Protein AF-A0A5M9HH98-F1 (afdb_monomer)

Structure (mmCIF, N/CA/C/O backbone):
data_AF-A0A5M9HH98-F1
#
_entry.id   AF-A0A5M9HH98-F1
#
loop_
_atom_site.group_PDB
_atom_site.id
_atom_site.type_symbol
_atom_site.label_atom_id
_atom_site.label_alt_id
_atom_site.label_comp_id
_atom_site.label_asym_id
_atom_site.label_entity_id
_atom_site.label_seq_id
_atom_site.pdbx_PDB_ins_code
_atom_site.Cartn_x
_atom_site.Cartn_y
_atom_site.Cartn_z
_atom_site.occupancy
_atom_site.B_iso_or_equiv
_atom_site.auth_seq_id
_atom_site.auth_comp_id
_atom_site.auth_asym_id
_atom_site.auth_atom_id
_atom_site.pdbx_PDB_model_num
ATOM 1 N N . MET A 1 1 ? -13.229 -10.311 5.934 1.00 85.94 1 MET A N 1
ATOM 2 C CA . MET A 1 1 ? -13.619 -9.905 7.303 1.00 85.94 1 MET A CA 1
ATOM 3 C C . MET A 1 1 ? -14.946 -9.141 7.264 1.00 85.94 1 MET A C 1
ATOM 5 O O . MET A 1 1 ? -15.162 -8.392 6.306 1.00 85.94 1 MET A O 1
ATOM 9 N N . PRO A 1 2 ? -15.867 -9.369 8.215 1.00 94.44 2 PRO A N 1
ATOM 10 C CA . PRO A 1 2 ? -17.018 -8.491 8.448 1.00 94.44 2 PRO A CA 1
ATOM 11 C C . PRO A 1 2 ? -16.568 -7.065 8.802 1.00 94.44 2 PRO A C 1
ATOM 13 O O . PRO A 1 2 ? -15.508 -6.898 9.403 1.00 94.44 2 PRO A O 1
ATOM 16 N N . GLU A 1 3 ? -17.322 -6.042 8.394 1.00 92.62 3 GLU A N 1
ATOM 17 C CA . GLU A 1 3 ? -16.909 -4.636 8.558 1.00 92.62 3 GLU A CA 1
ATOM 18 C C . GLU A 1 3 ? -16.874 -4.186 10.025 1.00 92.62 3 GLU A C 1
ATOM 20 O O . GLU A 1 3 ? -15.978 -3.446 10.422 1.00 92.62 3 GLU A O 1
ATOM 25 N N . ASP A 1 4 ? -17.768 -4.715 10.857 1.00 94.50 4 ASP A N 1
ATOM 26 C CA . ASP A 1 4 ? -17.795 -4.505 12.310 1.00 94.50 4 ASP A CA 1
ATOM 27 C C . ASP A 1 4 ? -16.536 -5.035 13.021 1.00 94.50 4 ASP A C 1
ATOM 29 O O . ASP A 1 4 ? -16.277 -4.695 14.173 1.00 94.50 4 ASP A O 1
ATOM 33 N N . LYS A 1 5 ? -15.727 -5.853 12.338 1.00 95.50 5 LYS A N 1
ATOM 34 C CA . LYS A 1 5 ? -14.459 -6.379 12.855 1.00 95.50 5 LYS A CA 1
ATOM 35 C C . LYS A 1 5 ? -13.231 -5.632 12.345 1.00 95.50 5 LYS A C 1
ATOM 37 O O . LYS A 1 5 ? -12.130 -5.962 12.758 1.00 95.50 5 LYS A O 1
ATOM 42 N N . TYR A 1 6 ? -13.368 -4.623 11.489 1.00 93.94 6 TYR A N 1
ATOM 43 C CA . TYR A 1 6 ? -12.206 -3.936 10.906 1.00 93.94 6 TYR A CA 1
ATOM 44 C C . TYR A 1 6 ? -11.324 -3.217 11.939 1.00 93.94 6 TYR A C 1
ATOM 46 O O . TYR A 1 6 ? -10.134 -3.037 11.701 1.00 93.94 6 TYR A O 1
ATOM 54 N N . ASP A 1 7 ? -11.874 -2.866 13.100 1.00 93.44 7 ASP A N 1
ATOM 55 C CA . ASP A 1 7 ? -11.124 -2.225 14.184 1.00 93.44 7 ASP A CA 1
ATOM 56 C C . ASP A 1 7 ? -10.496 -3.265 15.153 1.00 93.44 7 ASP A C 1
ATOM 58 O O . ASP A 1 7 ? -9.925 -2.900 16.179 1.00 93.44 7 ASP A O 1
ATOM 62 N N . PHE A 1 8 ? -10.561 -4.567 14.830 1.00 95.69 8 PHE A N 1
ATOM 63 C CA . PHE A 1 8 ? -9.852 -5.628 15.556 1.00 95.69 8 PHE A CA 1
ATOM 64 C C . PHE A 1 8 ? -8.337 -5.434 15.462 1.00 95.69 8 PHE A C 1
ATOM 66 O O . PHE A 1 8 ? -7.813 -5.243 14.367 1.00 95.69 8 PHE A O 1
ATOM 73 N N . ARG A 1 9 ? -7.637 -5.567 16.592 1.00 95.75 9 ARG A N 1
ATOM 74 C CA . ARG A 1 9 ? -6.176 -5.675 16.684 1.00 95.75 9 ARG A CA 1
ATOM 75 C C . ARG A 1 9 ? -5.808 -6.777 17.688 1.00 95.75 9 ARG A C 1
ATOM 77 O O . ARG A 1 9 ? -6.537 -6.937 18.669 1.00 95.75 9 ARG A O 1
ATOM 84 N N . PRO A 1 10 ? -4.728 -7.541 17.461 1.00 94.62 10 PRO A N 1
ATOM 85 C CA . PRO A 1 10 ? -4.346 -8.652 18.334 1.00 94.62 10 PRO A CA 1
ATOM 86 C C . PRO A 1 10 ? -3.755 -8.196 19.680 1.00 94.62 10 PRO A C 1
ATOM 88 O O . PRO A 1 10 ? -3.937 -8.889 20.678 1.00 94.62 10 PRO A O 1
ATOM 91 N N . SER A 1 11 ? -3.104 -7.029 19.728 1.00 96.75 11 SER A N 1
ATOM 92 C CA . SER A 1 11 ? -2.666 -6.358 20.960 1.00 96.75 11 SER A CA 1
ATOM 93 C C . SER A 1 11 ? -2.847 -4.835 20.840 1.00 96.75 11 SER A C 1
ATOM 95 O O . SER A 1 11 ? -3.066 -4.339 19.730 1.00 96.75 11 SER A O 1
ATOM 97 N N . PRO A 1 12 ? -2.799 -4.072 21.950 1.00 94.50 12 PRO A N 1
ATOM 98 C CA . PRO A 1 12 ? -2.938 -2.614 21.920 1.00 94.50 12 PRO A CA 1
ATOM 99 C C . PRO A 1 12 ? -1.911 -1.899 21.030 1.00 94.50 12 PRO A C 1
ATOM 101 O O . PRO A 1 12 ? -2.252 -0.900 20.394 1.00 94.50 12 PRO A O 1
ATOM 104 N N . GLU A 1 13 ? -0.686 -2.421 20.982 1.00 95.94 13 GLU A N 1
ATOM 105 C CA . GLU A 1 13 ? 0.461 -1.860 20.258 1.00 95.94 13 GLU A CA 1
ATOM 106 C C . GLU A 1 13 ? 0.389 -2.105 18.746 1.00 95.94 13 GLU A C 1
ATOM 108 O O . GLU A 1 13 ? 1.014 -1.384 17.971 1.00 95.94 13 GLU A O 1
ATOM 113 N N . GLU A 1 14 ? -0.384 -3.104 18.324 1.00 94.69 14 GLU A N 1
ATOM 114 C CA . GLU A 1 14 ? -0.499 -3.519 16.931 1.00 94.69 14 GLU A CA 1
ATOM 115 C C . GLU A 1 14 ? -1.550 -2.703 16.167 1.00 94.69 14 GLU A C 1
ATOM 117 O O . GLU A 1 14 ? -2.542 -2.209 16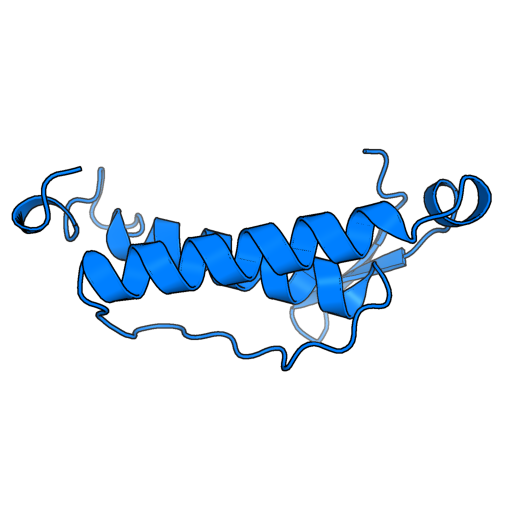.719 1.00 94.69 14 GLU A O 1
ATOM 122 N N . MET A 1 15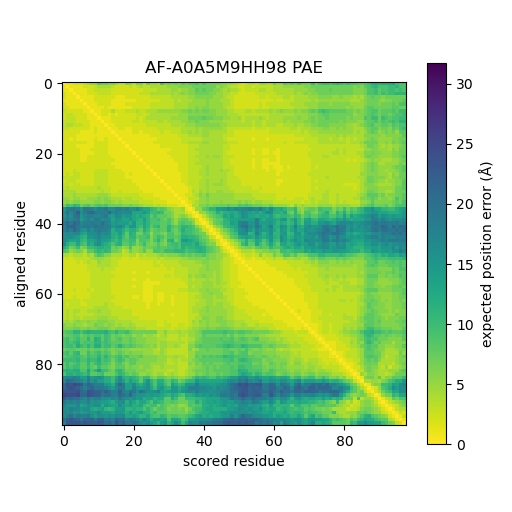 ? -1.354 -2.595 14.853 1.00 92.75 15 MET A N 1
ATOM 123 C CA . MET A 1 15 ? -2.330 -1.967 13.962 1.00 92.75 15 MET A CA 1
ATOM 124 C C . MET A 1 15 ? -3.622 -2.793 13.911 1.00 92.75 15 MET A C 1
ATOM 126 O O . MET A 1 15 ? -3.613 -4.026 13.947 1.00 92.75 15 MET A O 1
ATOM 130 N N . THR A 1 16 ? -4.754 -2.109 13.768 1.00 94.56 16 THR A N 1
ATOM 131 C CA . THR A 1 16 ? -6.031 -2.758 13.458 1.00 94.56 16 THR A CA 1
ATOM 132 C C . THR A 1 16 ? -6.003 -3.416 12.093 1.00 94.56 16 THR A C 1
ATOM 134 O O . THR A 1 16 ? -5.231 -3.037 11.215 1.00 94.56 16 THR A O 1
ATOM 137 N N . PHE A 1 17 ? -6.920 -4.351 11.867 1.00 94.62 17 PHE A N 1
ATOM 138 C CA . PHE A 1 17 ? -7.123 -4.957 10.560 1.00 94.62 17 PHE A CA 1
ATOM 139 C C . PHE A 1 17 ? -7.324 -3.902 9.459 1.00 94.62 17 PHE A C 1
ATOM 141 O O . PHE A 1 17 ? -6.727 -4.007 8.391 1.00 94.62 17 PHE A O 1
ATOM 148 N N . ARG A 1 18 ? -8.102 -2.844 9.722 1.00 92.38 18 ARG A N 1
ATOM 149 C CA . ARG A 1 18 ? -8.289 -1.723 8.788 1.00 92.38 18 ARG A CA 1
ATOM 150 C C . ARG A 1 18 ? -6.980 -1.015 8.471 1.00 9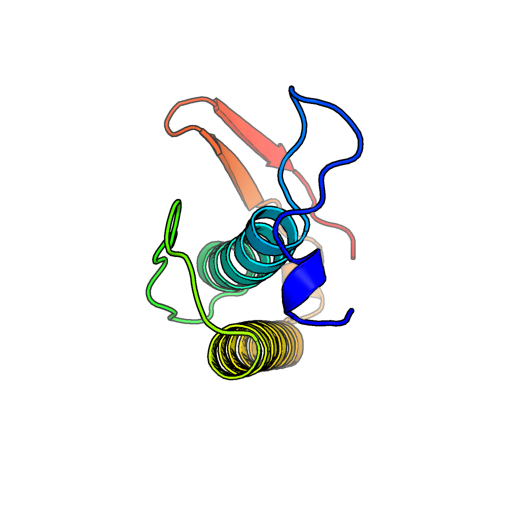2.38 18 ARG A C 1
ATOM 152 O O . ARG A 1 18 ? -6.690 -0.763 7.306 1.00 92.38 18 ARG A O 1
ATOM 159 N N . GLU A 1 19 ? -6.222 -0.674 9.505 1.00 92.12 19 GLU A N 1
ATOM 160 C CA . GLU A 1 19 ? -4.942 0.013 9.361 1.00 92.12 19 GLU A CA 1
ATOM 161 C C . GLU A 1 19 ? -3.939 -0.865 8.602 1.00 92.12 19 GLU A C 1
ATOM 163 O O . GLU A 1 19 ? -3.253 -0.358 7.722 1.00 92.12 19 GLU A O 1
ATOM 168 N N . GLN A 1 20 ? -3.908 -2.176 8.863 1.00 93.31 20 GLN A N 1
ATOM 169 C CA . GLN A 1 20 ? -3.072 -3.139 8.138 1.00 93.31 20 GLN A CA 1
ATOM 170 C C . GLN A 1 20 ? -3.418 -3.193 6.646 1.00 93.31 20 GLN A C 1
ATOM 172 O O . GLN A 1 20 ? -2.529 -3.113 5.804 1.00 93.31 20 GLN A O 1
ATOM 177 N N . LEU A 1 21 ? -4.707 -3.273 6.294 1.00 93.25 21 LEU A N 1
ATOM 178 C CA . LEU A 1 21 ? -5.136 -3.261 4.891 1.00 93.25 21 LEU A CA 1
ATOM 179 C C . LEU A 1 21 ? -4.706 -1.979 4.168 1.00 93.25 21 LEU A C 1
ATOM 181 O O . LEU A 1 21 ? -4.194 -2.039 3.051 1.00 93.25 21 LEU A O 1
ATOM 185 N N . LEU A 1 22 ? -4.875 -0.828 4.818 1.00 91.31 22 LEU A N 1
ATOM 186 C CA . LEU A 1 22 ? -4.466 0.450 4.248 1.00 91.31 22 LEU A CA 1
ATOM 187 C C . LEU A 1 22 ? -2.945 0.543 4.110 1.00 91.31 22 LEU A C 1
ATOM 189 O O . LEU A 1 22 ? -2.446 1.004 3.091 1.00 91.31 22 LEU A O 1
ATOM 193 N N . HIS A 1 23 ? -2.207 0.036 5.099 1.00 90.50 23 HIS A N 1
ATOM 194 C CA . HIS A 1 23 ? -0.752 -0.031 5.056 1.00 90.50 23 HIS A CA 1
ATOM 195 C C . HIS A 1 23 ? -0.242 -0.905 3.905 1.00 90.50 23 HIS A C 1
ATOM 197 O O . HIS A 1 23 ? 0.723 -0.536 3.240 1.00 90.50 23 HIS A O 1
ATOM 203 N N . ILE A 1 24 ? -0.906 -2.032 3.630 1.00 92.38 24 ILE A N 1
ATOM 204 C CA . ILE A 1 24 ? -0.597 -2.896 2.485 1.00 92.38 24 ILE A CA 1
ATOM 205 C C . ILE A 1 24 ? -0.844 -2.148 1.167 1.00 92.38 24 ILE A C 1
ATOM 207 O O . ILE A 1 24 ? 0.043 -2.126 0.315 1.00 92.38 24 ILE A O 1
ATOM 211 N N . ALA A 1 25 ? -2.000 -1.495 1.009 1.00 91.38 25 ALA A N 1
ATOM 212 C CA . ALA A 1 25 ? -2.317 -0.716 -0.192 1.00 91.38 25 ALA A CA 1
ATOM 213 C C . ALA A 1 25 ? -1.311 0.428 -0.431 1.00 91.38 25 ALA A C 1
ATOM 215 O O . ALA A 1 25 ? -0.793 0.590 -1.542 1.00 91.38 25 ALA A O 1
ATOM 216 N N . ASP A 1 26 ? -0.987 1.179 0.624 1.00 88.62 26 ASP A N 1
ATOM 217 C CA . ASP A 1 26 ? -0.011 2.268 0.587 1.00 88.62 26 ASP A CA 1
ATOM 218 C C . ASP A 1 26 ? 1.393 1.745 0.233 1.00 88.62 26 ASP A C 1
ATOM 220 O O . ASP A 1 26 ? 2.081 2.346 -0.594 1.00 88.62 26 ASP A O 1
ATOM 224 N N . ASN A 1 27 ? 1.825 0.616 0.815 1.00 88.56 27 ASN A N 1
ATOM 225 C CA . ASN A 1 27 ? 3.127 0.012 0.511 1.00 88.56 27 ASN A CA 1
ATOM 226 C C . ASN A 1 27 ? 3.214 -0.475 -0.934 1.00 88.56 27 ASN A C 1
ATOM 228 O O . ASN A 1 27 ? 4.209 -0.191 -1.595 1.00 88.56 27 ASN A O 1
ATOM 232 N N . MET A 1 28 ? 2.188 -1.168 -1.438 1.00 89.31 28 MET A N 1
ATOM 233 C CA . MET A 1 28 ? 2.168 -1.624 -2.833 1.00 89.31 28 MET A CA 1
ATOM 234 C C . MET A 1 28 ? 2.267 -0.439 -3.793 1.00 89.31 28 MET A C 1
ATOM 236 O O . MET A 1 28 ? 3.074 -0.466 -4.722 1.00 89.31 28 MET A O 1
ATOM 240 N N . THR A 1 29 ? 1.514 0.631 -3.528 1.00 88.56 29 THR A N 1
ATOM 241 C CA . THR A 1 29 ? 1.545 1.854 -4.339 1.00 88.56 29 THR A CA 1
ATOM 242 C C . THR A 1 29 ? 2.916 2.522 -4.290 1.00 88.56 29 THR A C 1
ATOM 244 O O . THR A 1 29 ? 3.499 2.820 -5.332 1.00 88.56 29 THR A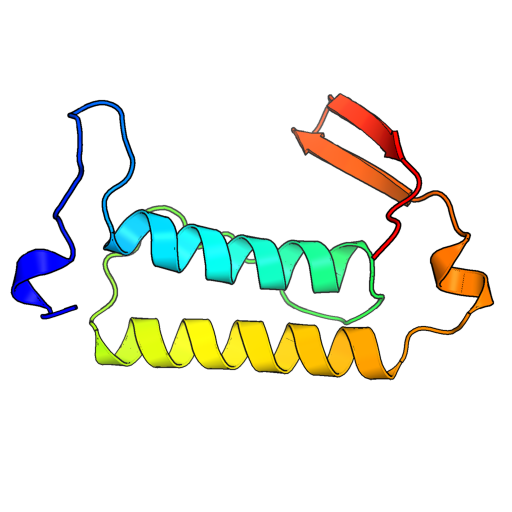 O 1
ATOM 247 N N . TRP A 1 30 ? 3.464 2.721 -3.087 1.00 86.25 30 TRP A N 1
ATOM 248 C CA . TRP A 1 30 ? 4.755 3.374 -2.898 1.00 86.25 30 TRP A CA 1
ATOM 249 C C . TRP A 1 30 ? 5.895 2.589 -3.548 1.00 86.25 30 TRP A C 1
ATOM 251 O O . TRP A 1 30 ? 6.631 3.170 -4.342 1.00 86.25 30 TRP A O 1
ATOM 261 N N . LEU A 1 31 ? 6.018 1.287 -3.277 1.00 86.12 31 LEU A N 1
ATOM 262 C CA . LEU A 1 31 ? 7.089 0.457 -3.833 1.00 86.12 31 LEU A CA 1
ATOM 263 C C . LEU A 1 31 ? 7.015 0.392 -5.361 1.00 86.12 31 LEU A C 1
ATOM 265 O O . LEU A 1 31 ? 8.028 0.592 -6.027 1.00 86.12 31 LEU A O 1
ATOM 269 N N . SER A 1 32 ? 5.812 0.206 -5.912 1.00 87.25 32 SER A N 1
ATOM 270 C CA . SER A 1 32 ? 5.614 0.184 -7.366 1.00 87.25 32 SER A CA 1
ATOM 271 C C . SER A 1 32 ? 6.017 1.514 -8.005 1.00 87.25 32 SER A C 1
ATOM 273 O O . SER A 1 32 ? 6.685 1.531 -9.034 1.00 87.25 32 SER A O 1
ATOM 275 N N . SER A 1 33 ? 5.676 2.636 -7.364 1.00 84.06 33 SER A N 1
ATOM 276 C CA . SER A 1 33 ? 6.034 3.961 -7.876 1.00 84.06 33 SER A CA 1
ATOM 277 C C . SER A 1 33 ? 7.516 4.309 -7.743 1.00 84.06 33 SER A C 1
ATOM 279 O O . SER A 1 33 ? 8.082 4.970 -8.607 1.00 84.06 33 SER A O 1
ATOM 281 N N . ALA A 1 34 ? 8.151 3.877 -6.654 1.00 82.25 34 ALA A N 1
ATOM 282 C CA . ALA A 1 34 ? 9.516 4.264 -6.326 1.00 82.25 34 ALA A CA 1
ATOM 283 C C . ALA A 1 34 ? 10.558 3.386 -7.025 1.00 82.25 34 ALA A C 1
ATOM 285 O O . ALA A 1 34 ? 11.663 3.859 -7.284 1.00 82.25 34 ALA A O 1
ATOM 286 N N . TYR A 1 35 ? 10.217 2.123 -7.302 1.00 81.69 35 TYR A N 1
ATOM 287 C CA . TYR A 1 35 ? 11.184 1.115 -7.741 1.00 81.69 35 TYR A CA 1
ATOM 288 C C . TYR A 1 35 ? 10.817 0.414 -9.043 1.00 81.69 35 TYR A C 1
ATOM 290 O O . TYR A 1 35 ? 11.710 -0.082 -9.714 1.00 81.69 35 TYR A O 1
ATOM 298 N N . LEU A 1 36 ? 9.539 0.390 -9.423 1.00 80.81 36 LEU A N 1
ATOM 299 C CA . LEU A 1 36 ? 9.077 -0.302 -10.631 1.00 80.81 36 LEU A CA 1
ATOM 300 C C . LEU A 1 36 ? 8.597 0.678 -11.715 1.00 80.81 36 LEU A C 1
ATOM 302 O O . LEU A 1 36 ? 7.806 0.324 -12.583 1.00 80.81 36 LEU A O 1
ATOM 306 N N . PHE A 1 37 ? 9.092 1.920 -11.656 1.00 69.62 37 PHE A N 1
ATOM 307 C CA . PHE A 1 37 ? 8.991 2.942 -12.708 1.00 69.62 37 PHE A CA 1
ATOM 308 C C . PHE A 1 37 ? 7.570 3.303 -13.167 1.00 69.62 37 PHE A C 1
ATOM 310 O O . PHE A 1 37 ? 7.387 3.809 -14.275 1.00 69.62 37 PHE A O 1
ATOM 317 N N . VAL A 1 38 ? 6.555 3.100 -12.321 1.00 69.44 38 VAL A N 1
ATOM 318 C CA . VAL A 1 38 ? 5.196 3.569 -12.615 1.00 69.44 38 VAL A CA 1
ATOM 319 C C . VAL A 1 38 ? 4.954 4.932 -11.982 1.00 69.44 38 VAL A C 1
ATOM 321 O O . VAL A 1 38 ? 5.107 5.108 -10.776 1.00 69.44 38 VAL A O 1
ATOM 324 N N . GLU A 1 39 ? 4.499 5.902 -12.774 1.00 69.19 39 GLU A N 1
ATOM 325 C CA . GLU A 1 39 ? 4.001 7.157 -12.218 1.00 69.19 39 GLU A CA 1
ATOM 326 C C . GLU A 1 39 ? 2.724 6.895 -11.412 1.00 69.19 39 GLU A C 1
ATOM 328 O O . GLU A 1 39 ? 1.642 6.681 -11.960 1.00 69.19 39 GLU A O 1
ATOM 333 N N . ALA A 1 40 ? 2.844 6.927 -10.088 1.00 63.50 40 ALA A N 1
ATOM 334 C CA . ALA A 1 40 ? 1.700 6.952 -9.195 1.00 63.50 40 ALA A CA 1
ATOM 335 C C . ALA A 1 40 ? 1.875 8.072 -8.167 1.00 63.50 40 ALA A C 1
ATOM 337 O O . ALA A 1 40 ? 2.987 8.303 -7.679 1.00 63.50 40 ALA A O 1
ATOM 338 N N . PRO A 1 41 ? 0.793 8.776 -7.792 1.00 60.62 41 PRO A N 1
ATOM 339 C CA . PRO A 1 41 ? 0.853 9.693 -6.673 1.00 60.62 41 PRO A CA 1
ATOM 340 C C . PRO A 1 41 ? 1.144 8.874 -5.413 1.00 60.62 41 PRO A C 1
ATOM 342 O O . PRO A 1 41 ? 0.272 8.164 -4.916 1.00 60.62 41 PRO A O 1
ATOM 345 N N . ALA A 1 42 ? 2.363 8.977 -4.885 1.00 57.00 42 ALA A N 1
ATOM 346 C CA . ALA A 1 42 ? 2.723 8.396 -3.599 1.00 57.00 42 ALA A CA 1
ATOM 347 C C . ALA A 1 42 ? 1.975 9.143 -2.482 1.00 57.00 42 ALA A C 1
ATOM 349 O O . ALA A 1 42 ? 2.506 10.043 -1.831 1.00 57.00 42 ALA A O 1
ATOM 350 N N . LYS A 1 43 ? 0.700 8.811 -2.281 1.00 59.91 43 LYS A N 1
ATOM 351 C CA . LYS A 1 43 ? -0.080 9.270 -1.136 1.00 59.91 43 LYS A CA 1
ATOM 352 C C . LYS A 1 43 ? -0.046 8.174 -0.088 1.00 59.91 43 LYS A C 1
ATOM 354 O O . LYS A 1 43 ? -0.621 7.116 -0.284 1.00 59.91 43 LYS A O 1
ATOM 359 N N . ARG A 1 44 ? 0.633 8.445 1.028 1.00 59.31 44 ARG A N 1
ATOM 360 C CA . ARG A 1 44 ? 0.452 7.664 2.252 1.00 59.31 44 ARG A CA 1
ATOM 361 C C . ARG A 1 44 ? -0.831 8.139 2.911 1.00 59.31 44 ARG A C 1
ATOM 363 O O . ARG A 1 44 ? -0.889 9.264 3.408 1.00 59.31 44 ARG A O 1
ATOM 370 N N . THR A 1 45 ? -1.856 7.305 2.893 1.00 61.91 45 THR A N 1
ATOM 371 C CA . THR A 1 45 ? -3.177 7.620 3.43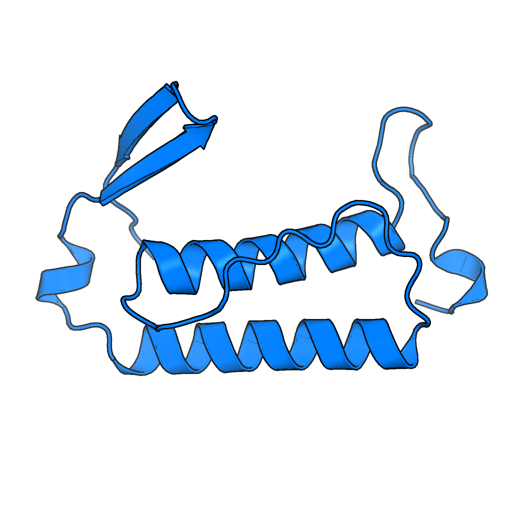4 1.00 61.91 45 THR A CA 1
ATOM 372 C C . THR A 1 45 ? -3.249 7.185 4.896 1.00 61.91 45 THR A C 1
ATOM 374 O O . THR A 1 45 ? -4.129 6.444 5.312 1.00 61.91 45 THR A O 1
ATOM 377 N N . LEU A 1 46 ? -2.301 7.630 5.723 1.00 61.50 46 LEU A N 1
ATOM 378 C CA . LEU A 1 46 ? -2.260 7.220 7.127 1.00 61.50 46 LEU A CA 1
ATOM 379 C C . LEU A 1 46 ? -3.432 7.837 7.907 1.00 61.50 46 LEU A C 1
ATOM 381 O O . LEU A 1 46 ? -3.666 9.043 7.849 1.00 61.50 46 LEU A O 1
ATOM 385 N N . GLY A 1 47 ? -4.153 7.007 8.664 1.00 64.62 47 GLY A N 1
ATOM 386 C CA . GLY A 1 47 ? -5.188 7.456 9.603 1.00 64.62 47 GLY A CA 1
ATOM 387 C C . GLY A 1 47 ? -6.581 7.697 9.010 1.00 64.62 47 GLY A C 1
ATOM 388 O O . GLY A 1 47 ? -7.459 8.187 9.721 1.00 64.62 47 GLY A O 1
ATOM 389 N N . VAL A 1 48 ? -6.830 7.340 7.744 1.00 75.00 48 VAL A N 1
ATOM 390 C CA . VAL A 1 48 ? -8.175 7.435 7.151 1.00 75.00 48 VAL A CA 1
ATOM 391 C C . VAL A 1 48 ? -8.998 6.186 7.475 1.00 75.00 48 VAL A C 1
ATOM 393 O O . VAL A 1 48 ? -8.631 5.065 7.125 1.00 75.00 48 VAL A O 1
ATOM 396 N N . LYS A 1 49 ? -10.162 6.369 8.111 1.00 80.81 49 LYS A N 1
ATOM 397 C CA . LYS A 1 49 ? -11.147 5.293 8.290 1.00 80.81 49 LYS A CA 1
ATOM 398 C C . LYS A 1 49 ? -12.033 5.177 7.047 1.00 80.81 49 LYS A C 1
ATOM 400 O O . LYS A 1 49 ? -13.049 5.854 6.941 1.00 80.81 49 LYS A O 1
ATOM 405 N N . LEU A 1 50 ? -11.639 4.312 6.116 1.00 83.62 50 LEU A N 1
ATOM 406 C CA . LEU A 1 50 ? -12.431 3.968 4.928 1.00 83.62 50 LEU A CA 1
ATOM 407 C C . LEU A 1 50 ? -13.512 2.936 5.249 1.00 83.62 50 LEU A C 1
ATOM 409 O O . LEU A 1 50 ? -13.277 2.073 6.094 1.00 83.62 50 LEU A O 1
ATOM 413 N N . SER A 1 51 ? -14.650 2.972 4.548 1.00 90.31 51 SER A N 1
ATOM 414 C CA . SER A 1 51 ? -15.635 1.881 4.591 1.00 90.31 51 SER A CA 1
ATOM 415 C C . SER A 1 51 ? -15.039 0.582 4.032 1.00 90.31 51 SER A C 1
ATOM 417 O O . SER A 1 51 ? -14.011 0.596 3.351 1.00 90.31 51 SER A O 1
ATOM 419 N N . LYS A 1 52 ? -15.675 -0.568 4.271 1.00 91.56 52 LYS A N 1
ATOM 420 C CA . LYS A 1 52 ? -15.248 -1.838 3.657 1.00 91.56 52 LYS A CA 1
ATOM 421 C C . LYS A 1 52 ? -15.242 -1.769 2.126 1.00 91.56 52 LYS A C 1
ATOM 423 O O . LYS A 1 52 ? -14.342 -2.337 1.501 1.00 91.56 52 LYS A O 1
ATOM 428 N N . ALA A 1 53 ? -16.238 -1.110 1.535 1.00 93.12 53 ALA A N 1
ATOM 429 C CA . ALA A 1 53 ? -16.346 -0.961 0.087 1.00 93.12 53 ALA A CA 1
ATOM 430 C C . ALA A 1 53 ? -15.186 -0.119 -0.461 1.00 93.12 53 ALA A C 1
ATOM 432 O O . ALA A 1 53 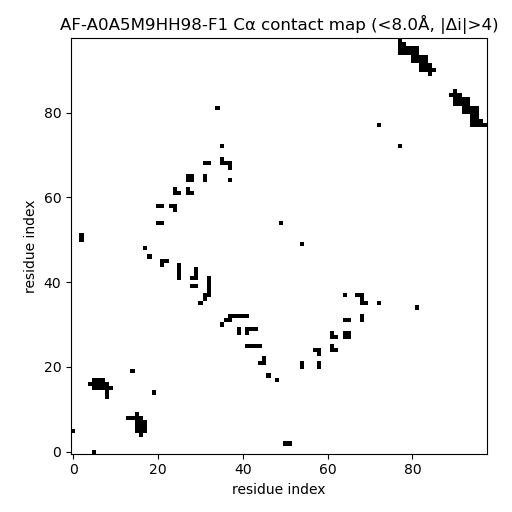? -14.479 -0.568 -1.363 1.00 93.12 53 ALA A O 1
ATOM 433 N N . ASP A 1 54 ? -14.928 1.035 0.157 1.00 91.50 54 ASP A N 1
ATOM 434 C CA . ASP A 1 54 ? -13.829 1.920 -0.237 1.00 91.50 54 ASP A CA 1
ATOM 435 C C . ASP A 1 54 ? -12.471 1.245 -0.025 1.00 91.50 54 ASP A C 1
ATOM 437 O O . ASP A 1 54 ? -11.627 1.280 -0.911 1.00 91.50 54 ASP A O 1
ATOM 441 N N . MET A 1 55 ? -12.285 0.538 1.095 1.00 92.06 55 MET A N 1
ATOM 442 C CA . MET A 1 55 ? -11.057 -0.212 1.372 1.00 92.06 55 MET A CA 1
ATOM 443 C C . MET A 1 55 ? -10.787 -1.281 0.309 1.00 92.06 55 MET A C 1
ATOM 445 O O . MET A 1 55 ? -9.658 -1.437 -0.1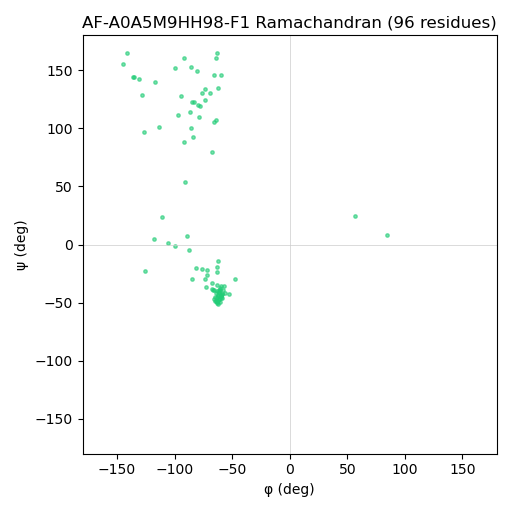46 1.00 92.06 55 MET A O 1
ATOM 449 N N . SER A 1 56 ? -11.822 -2.020 -0.099 1.00 93.12 56 SER A N 1
ATOM 450 C CA . SER A 1 56 ? -11.685 -3.064 -1.124 1.00 93.12 56 SER A CA 1
ATOM 451 C C . SER A 1 56 ? -11.322 -2.462 -2.480 1.00 93.12 56 SER A C 1
ATOM 453 O O . SER A 1 56 ? -10.484 -3.012 -3.189 1.00 93.12 56 SER A O 1
ATOM 455 N N . LYS A 1 57 ? -11.916 -1.310 -2.814 1.00 93.12 57 LYS A N 1
ATOM 456 C CA . LYS A 1 57 ? -11.582 -0.558 -4.023 1.00 93.12 57 LYS A CA 1
ATOM 457 C C . LYS A 1 57 ? -10.129 -0.074 -3.994 1.00 93.12 57 LYS A C 1
ATOM 459 O O . LYS A 1 57 ? -9.394 -0.352 -4.933 1.00 93.12 57 LYS A O 1
ATOM 464 N N . THR A 1 58 ? -9.703 0.575 -2.910 1.00 90.69 58 THR A N 1
ATOM 465 C CA . THR A 1 58 ? -8.326 1.066 -2.743 1.00 90.69 58 THR A CA 1
ATOM 466 C C . THR A 1 58 ? -7.298 -0.063 -2.829 1.00 90.69 58 THR A C 1
ATOM 468 O O . THR A 1 58 ? -6.279 0.084 -3.497 1.00 90.69 58 THR A O 1
ATOM 471 N N . LEU A 1 59 ? -7.571 -1.215 -2.206 1.00 92.06 59 LEU A N 1
ATOM 472 C CA . LEU A 1 59 ? -6.717 -2.398 -2.331 1.00 92.06 59 LEU A CA 1
ATOM 473 C C . LEU A 1 59 ? -6.635 -2.891 -3.777 1.00 92.06 59 LEU A C 1
ATOM 475 O O . LEU A 1 59 ? -5.537 -3.162 -4.252 1.00 92.06 59 LEU A O 1
ATOM 479 N N . GLY A 1 60 ? -7.772 -2.995 -4.471 1.00 94.12 60 GLY A N 1
ATOM 480 C CA . GLY A 1 60 ? -7.814 -3.412 -5.873 1.00 94.12 60 GLY A CA 1
ATOM 481 C C . GLY A 1 60 ? -6.995 -2.491 -6.777 1.00 94.12 60 GLY A C 1
ATOM 482 O O . GLY A 1 60 ? -6.164 -2.968 -7.540 1.00 94.12 60 GLY A O 1
ATOM 483 N N . GLU A 1 61 ? -7.147 -1.175 -6.620 1.00 91.88 61 GLU A N 1
ATOM 484 C CA . GLU A 1 61 ? -6.376 -0.178 -7.374 1.00 91.88 61 GLU A CA 1
ATOM 485 C C . GLU A 1 61 ? -4.864 -0.296 -7.113 1.00 91.88 61 GLU A C 1
ATOM 487 O O . GLU A 1 61 ? -4.066 -0.221 -8.049 1.00 91.88 61 GLU A O 1
ATOM 492 N N . ALA A 1 62 ? -4.463 -0.530 -5.859 1.00 91.12 62 ALA A N 1
ATOM 493 C CA . ALA A 1 62 ? -3.062 -0.736 -5.498 1.00 91.12 62 ALA A CA 1
ATOM 494 C C . ALA A 1 62 ? -2.491 -2.049 -6.074 1.00 91.12 62 ALA A C 1
ATOM 496 O O . ALA A 1 62 ? -1.348 -2.072 -6.532 1.00 91.12 62 ALA A O 1
ATOM 497 N N . TYR A 1 63 ? -3.284 -3.125 -6.104 1.00 92.81 63 TYR A N 1
ATOM 498 C CA . TYR A 1 63 ? -2.907 -4.384 -6.756 1.00 92.81 63 TYR A CA 1
ATOM 499 C C . TYR A 1 63 ? -2.770 -4.229 -8.272 1.00 92.81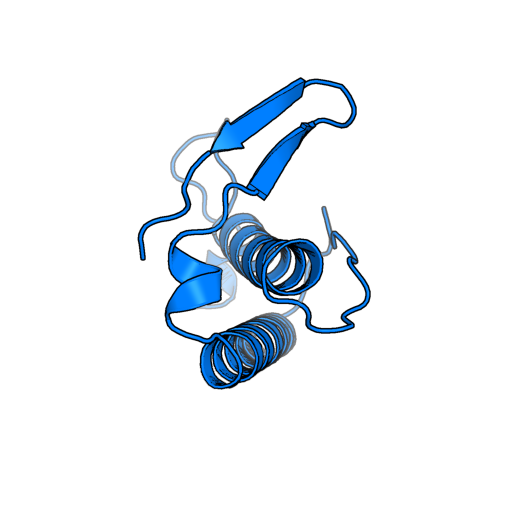 63 TYR A C 1
ATOM 501 O O . TYR A 1 63 ? -1.765 -4.657 -8.837 1.00 92.81 63 TYR A O 1
ATOM 509 N N . ASP A 1 64 ? -3.736 -3.588 -8.930 1.00 92.06 64 ASP A N 1
ATOM 510 C CA . ASP A 1 64 ? -3.702 -3.346 -10.376 1.00 92.06 64 ASP A CA 1
ATOM 511 C C . ASP A 1 64 ? -2.487 -2.505 -10.773 1.00 92.06 64 ASP A C 1
ATOM 513 O O . ASP A 1 64 ? -1.853 -2.754 -11.800 1.00 92.06 64 ASP A O 1
ATOM 517 N N . LEU A 1 65 ? -2.138 -1.515 -9.948 1.00 89.06 65 LEU A N 1
ATOM 518 C CA . LEU A 1 65 ? -0.920 -0.733 -10.109 1.00 89.06 65 LEU A CA 1
ATOM 519 C C . LEU A 1 65 ? 0.329 -1.612 -9.993 1.00 89.06 65 LEU A C 1
ATOM 521 O O . LEU A 1 65 ? 1.191 -1.549 -10.867 1.00 89.06 65 LEU A O 1
ATOM 525 N N . GLY A 1 66 ? 0.412 -2.450 -8.958 1.00 89.06 66 GLY A N 1
ATOM 526 C CA . GLY A 1 66 ? 1.526 -3.380 -8.777 1.00 89.06 66 GLY A CA 1
ATOM 527 C C . GLY A 1 66 ? 1.676 -4.352 -9.948 1.00 89.06 66 GLY A C 1
ATOM 528 O O . GLY A 1 66 ? 2.786 -4.551 -10.438 1.00 89.06 66 GLY A O 1
ATOM 529 N N . LEU A 1 67 ? 0.572 -4.898 -10.461 1.00 90.88 67 LEU A N 1
ATOM 530 C CA . LEU A 1 67 ? 0.574 -5.782 -11.631 1.00 90.88 67 LEU A CA 1
ATOM 531 C C . LEU A 1 67 ? 1.070 -5.065 -12.890 1.00 90.88 67 LEU A C 1
ATOM 533 O O . LEU A 1 67 ? 1.914 -5.596 -13.610 1.00 90.88 67 LEU A O 1
ATOM 537 N N . LYS A 1 68 ? 0.587 -3.842 -13.143 1.00 89.12 68 LYS A N 1
ATOM 538 C CA . LYS A 1 68 ? 1.072 -3.011 -14.257 1.00 89.12 68 LYS A CA 1
ATOM 539 C C . LYS A 1 68 ? 2.557 -2.699 -14.130 1.00 89.12 68 LYS A C 1
ATOM 541 O O . LYS A 1 68 ? 3.247 -2.656 -15.142 1.00 89.12 68 LYS A O 1
ATOM 546 N N . ALA A 1 69 ? 3.032 -2.480 -12.909 1.00 86.88 69 ALA A N 1
ATOM 547 C CA . ALA A 1 69 ? 4.436 -2.220 -12.651 1.00 86.88 69 ALA A CA 1
ATOM 548 C C . ALA A 1 69 ? 5.296 -3.436 -13.013 1.00 86.88 69 ALA A C 1
ATOM 550 O O . ALA A 1 69 ? 6.224 -3.301 -13.800 1.00 86.88 69 ALA A O 1
ATOM 551 N N . HIS A 1 70 ? 4.913 -4.633 -12.555 1.00 86.19 70 HIS A N 1
ATOM 552 C CA . HIS A 1 70 ? 5.627 -5.877 -12.865 1.00 86.19 70 HIS A CA 1
ATOM 553 C C . HIS A 1 70 ? 5.618 -6.225 -14.358 1.00 86.19 70 HIS A C 1
ATOM 555 O O . HIS A 1 70 ? 6.605 -6.744 -14.864 1.00 86.19 70 HIS A O 1
ATOM 561 N N . ALA A 1 71 ? 4.537 -5.921 -15.082 1.00 87.38 71 ALA A N 1
ATOM 562 C CA . ALA A 1 71 ? 4.427 -6.238 -16.507 1.00 87.38 71 ALA A CA 1
ATOM 563 C C . ALA A 1 71 ? 5.461 -5.519 -17.396 1.00 87.38 71 ALA A C 1
ATOM 565 O O . ALA A 1 71 ? 5.683 -5.947 -18.526 1.00 87.38 71 ALA A O 1
ATOM 566 N N . ASN A 1 72 ? 6.068 -4.433 -16.906 1.00 81.38 72 ASN A N 1
ATOM 567 C CA . ASN A 1 72 ? 7.038 -3.631 -17.653 1.00 81.38 72 ASN A CA 1
ATOM 568 C C . ASN A 1 72 ? 8.487 -3.833 -17.185 1.00 81.38 72 ASN A C 1
ATOM 570 O O . ASN A 1 72 ? 9.378 -3.178 -17.721 1.00 81.38 72 ASN A O 1
ATOM 574 N N . VAL A 1 73 ? 8.721 -4.700 -16.194 1.00 85.00 73 VAL A N 1
ATOM 575 C CA . VAL A 1 73 ? 10.065 -4.979 -15.677 1.00 85.00 73 VAL A CA 1
ATOM 576 C C . VAL A 1 73 ? 10.809 -5.882 -16.657 1.00 85.00 73 VAL A C 1
ATOM 578 O O . VAL A 1 73 ? 10.279 -6.908 -17.084 1.00 85.00 73 VAL A O 1
ATOM 581 N N . THR A 1 74 ? 12.035 -5.507 -17.012 1.00 85.50 74 THR A N 1
ATOM 582 C CA . THR A 1 74 ? 12.946 -6.350 -17.796 1.00 85.50 74 THR A CA 1
ATOM 583 C C . THR A 1 74 ? 13.848 -7.187 -16.889 1.00 85.50 74 THR A C 1
ATOM 585 O O . THR A 1 74 ? 14.060 -6.840 -15.729 1.00 85.50 74 THR A O 1
ATOM 588 N N . ASP A 1 75 ? 14.433 -8.262 -17.426 1.00 86.31 75 ASP A N 1
ATOM 589 C CA . ASP A 1 75 ? 15.382 -9.101 -16.679 1.00 86.31 75 ASP A CA 1
ATOM 590 C C . ASP A 1 75 ? 16.565 -8.278 -16.132 1.00 86.31 75 ASP A C 1
ATOM 592 O O . ASP A 1 75 ? 16.911 -8.405 -14.962 1.00 86.31 75 ASP A O 1
ATOM 596 N N . ASP A 1 76 ? 17.111 -7.353 -16.932 1.00 85.44 76 ASP A N 1
ATOM 597 C CA . ASP A 1 76 ? 18.204 -6.466 -16.504 1.00 85.44 76 ASP A CA 1
ATOM 598 C C . ASP A 1 76 ? 17.813 -5.594 -15.296 1.00 85.44 76 ASP A C 1
ATOM 600 O O . ASP A 1 76 ? 18.637 -5.345 -14.417 1.00 85.44 76 ASP A O 1
ATOM 604 N N . GLN A 1 77 ? 16.552 -5.150 -15.219 1.00 81.44 77 GLN A N 1
ATOM 605 C CA . GLN A 1 77 ? 16.058 -4.318 -14.117 1.00 81.44 77 GLN A CA 1
ATOM 606 C C . GLN A 1 77 ? 15.902 -5.095 -12.804 1.00 81.44 77 GLN A C 1
ATOM 608 O O . GLN A 1 77 ? 15.920 -4.485 -11.736 1.00 81.44 77 GLN A O 1
ATOM 613 N N . LEU A 1 78 ? 15.774 -6.425 -12.854 1.00 83.12 78 LEU A N 1
ATOM 614 C CA . LEU A 1 78 ? 15.734 -7.267 -11.652 1.00 83.12 78 LEU A CA 1
ATOM 615 C C . LEU A 1 78 ? 17.108 -7.371 -10.974 1.00 83.12 78 LEU A C 1
ATOM 617 O O . LEU A 1 78 ? 17.183 -7.551 -9.757 1.00 83.12 78 LEU A O 1
ATOM 621 N N . ASP A 1 79 ? 18.184 -7.206 -11.746 1.00 85.56 79 ASP A N 1
ATOM 622 C CA . ASP A 1 79 ? 19.560 -7.225 -11.247 1.00 85.56 79 ASP A CA 1
ATOM 623 C C . ASP A 1 79 ? 20.048 -5.840 -10.768 1.00 85.56 79 ASP A C 1
ATOM 625 O O . ASP A 1 79 ? 21.147 -5.702 -10.211 1.00 85.56 79 ASP A O 1
ATOM 629 N N . GLU A 1 80 ? 19.235 -4.792 -10.935 1.00 83.00 80 GLU A N 1
ATOM 630 C CA . GLU A 1 80 ? 19.578 -3.442 -10.496 1.00 83.00 80 GLU A CA 1
ATOM 631 C C . GLU A 1 80 ? 19.498 -3.289 -8.968 1.00 83.00 80 GLU A C 1
ATOM 633 O O . GLU A 1 80 ? 18.525 -3.638 -8.298 1.00 83.00 80 GLU A O 1
ATOM 638 N N . GLN A 1 81 ? 20.531 -2.674 -8.383 1.00 82.38 81 GLN A N 1
ATOM 639 C CA . GLN A 1 81 ? 20.482 -2.268 -6.980 1.00 82.38 81 GLN A CA 1
ATOM 640 C C . GLN A 1 81 ? 19.696 -0.973 -6.832 1.00 82.38 81 GLN A C 1
ATOM 642 O O . GLN A 1 81 ? 20.127 0.089 -7.293 1.00 82.38 81 GLN A O 1
ATOM 647 N N . VAL A 1 82 ? 18.616 -1.026 -6.062 1.00 81.19 82 VAL A N 1
ATOM 648 C CA . VAL A 1 82 ? 17.831 0.159 -5.733 1.00 81.19 82 VAL A CA 1
ATOM 649 C C . VAL A 1 82 ? 18.170 0.685 -4.343 1.00 81.19 82 VAL A C 1
ATOM 651 O O . VAL A 1 82 ? 18.598 -0.033 -3.432 1.00 81.19 82 VAL A O 1
ATOM 654 N N . LYS A 1 83 ? 17.994 1.995 -4.165 1.00 81.31 83 LYS A N 1
ATOM 655 C CA . LYS A 1 83 ? 18.160 2.651 -2.868 1.00 81.31 83 LYS A CA 1
ATOM 656 C C . LYS A 1 83 ? 16.850 2.547 -2.090 1.00 81.31 83 LYS A C 1
ATOM 658 O O . LYS A 1 83 ? 15.924 3.328 -2.318 1.00 81.31 83 LYS A O 1
ATOM 663 N N . LEU A 1 84 ? 16.782 1.606 -1.155 1.00 77.62 84 LEU A N 1
ATOM 664 C CA . LEU A 1 84 ? 15.593 1.396 -0.339 1.00 77.62 84 LEU A CA 1
ATOM 665 C C . LEU A 1 84 ? 15.619 2.300 0.890 1.00 77.62 84 LEU A C 1
ATOM 667 O O . LEU A 1 84 ? 16.493 2.167 1.748 1.00 77.62 84 LEU A O 1
ATOM 671 N N . CYS A 1 85 ? 14.683 3.244 0.946 1.00 70.19 85 CYS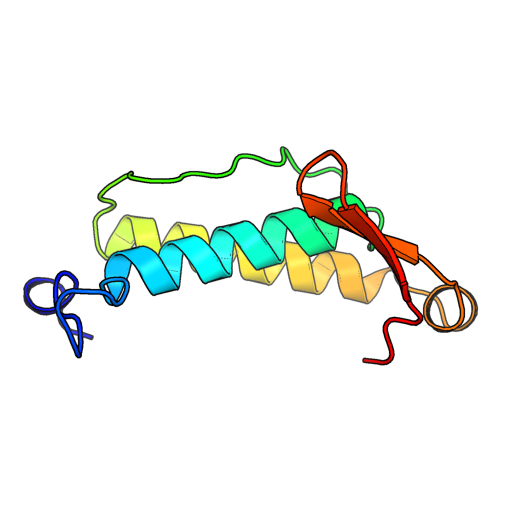 A N 1
ATOM 672 C CA . CYS A 1 85 ? 14.607 4.260 1.992 1.00 70.19 85 CYS A CA 1
ATOM 673 C C . CYS A 1 85 ? 13.349 4.052 2.833 1.00 70.19 85 CYS A C 1
ATOM 675 O O . CYS A 1 85 ? 12.254 4.444 2.439 1.00 70.19 85 CYS A O 1
ATOM 677 N N . TRP A 1 86 ? 13.504 3.460 4.014 1.00 60.91 86 TRP A N 1
ATOM 678 C CA . TRP A 1 86 ? 12.383 3.204 4.926 1.00 60.91 86 TRP A CA 1
ATOM 679 C C . TRP A 1 86 ? 12.004 4.450 5.753 1.00 60.91 86 TRP A C 1
ATOM 681 O O . TRP A 1 86 ? 10.875 4.568 6.226 1.00 60.91 86 TRP A O 1
ATOM 691 N N . LEU A 1 87 ? 12.933 5.413 5.863 1.00 52.78 87 LEU A N 1
ATOM 692 C CA . LEU A 1 87 ? 12.777 6.762 6.423 1.00 52.78 87 LEU A CA 1
ATOM 693 C C . LEU A 1 87 ? 13.666 7.741 5.631 1.00 52.78 87 LEU A C 1
ATOM 695 O O . LEU A 1 87 ? 14.682 7.323 5.079 1.00 52.78 87 LEU A O 1
ATOM 699 N N . VAL A 1 88 ? 13.325 9.039 5.621 1.00 56.38 88 VAL A N 1
ATOM 700 C CA . VAL A 1 88 ? 13.972 10.102 4.804 1.00 56.38 88 VAL A CA 1
ATOM 701 C C . VAL A 1 88 ? 15.512 10.089 4.863 1.00 56.38 88 VAL A C 1
ATOM 703 O O . VAL A 1 88 ? 16.160 10.437 3.882 1.00 56.38 88 VAL A O 1
ATOM 706 N N . ASN A 1 89 ? 16.103 9.633 5.974 1.00 51.78 89 ASN A N 1
ATOM 707 C CA . ASN A 1 89 ? 17.550 9.658 6.206 1.00 51.78 89 ASN A CA 1
ATOM 708 C C . ASN A 1 89 ? 18.204 8.277 6.386 1.00 51.78 89 ASN A C 1
ATOM 710 O O . ASN A 1 89 ? 19.394 8.222 6.682 1.00 51.78 89 ASN A O 1
ATOM 714 N N . ASN A 1 90 ? 17.467 7.169 6.233 1.00 61.44 90 ASN A N 1
ATOM 715 C CA . ASN A 1 90 ? 18.030 5.828 6.404 1.00 61.44 90 ASN A CA 1
ATOM 716 C C . ASN A 1 90 ? 17.755 4.973 5.168 1.00 61.44 90 ASN A C 1
ATOM 718 O O . ASN A 1 90 ? 16.662 4.426 4.998 1.00 61.44 90 ASN A O 1
ATOM 722 N N . CYS A 1 91 ? 18.752 4.924 4.288 1.00 72.44 91 CYS A N 1
ATOM 723 C CA . CYS A 1 91 ? 18.649 4.283 2.993 1.00 72.44 91 CYS A CA 1
ATOM 724 C C . CYS A 1 91 ? 19.791 3.297 2.785 1.00 72.44 91 CYS A C 1
ATOM 726 O O . CYS A 1 91 ? 20.960 3.676 2.870 1.00 72.44 91 CYS A O 1
ATOM 728 N N . THR A 1 92 ? 19.442 2.072 2.415 1.00 75.06 92 THR A N 1
ATOM 729 C CA . THR A 1 92 ? 20.403 1.002 2.147 1.00 75.06 92 THR A CA 1
ATOM 730 C C . THR A 1 92 ? 20.279 0.589 0.688 1.00 75.06 92 THR A C 1
ATOM 732 O O . THR A 1 92 ? 19.174 0.530 0.148 1.00 75.06 92 THR A O 1
ATOM 735 N N . LYS A 1 93 ? 21.412 0.330 0.029 1.00 75.62 93 LYS A N 1
ATOM 736 C CA . LYS A 1 93 ? 21.393 -0.313 -1.287 1.00 75.62 93 LYS A CA 1
ATOM 737 C C . LYS A 1 93 ? 21.043 -1.777 -1.099 1.00 75.62 93 LYS A C 1
ATOM 739 O O . LYS A 1 93 ? 21.717 -2.471 -0.341 1.00 75.62 93 LYS A O 1
ATOM 744 N N . VAL A 1 94 ? 20.001 -2.220 -1.778 1.00 72.94 94 VAL A N 1
ATOM 745 C CA . VAL A 1 94 ? 19.552 -3.608 -1.742 1.00 72.94 94 VAL A CA 1
ATOM 746 C C . VAL A 1 94 ? 19.243 -4.072 -3.153 1.00 72.94 94 VAL A C 1
ATOM 748 O O . VAL A 1 94 ? 18.762 -3.299 -3.981 1.00 72.94 94 VAL A O 1
ATOM 751 N N . LEU A 1 95 ? 19.547 -5.340 -3.403 1.00 69.31 95 LEU A N 1
ATOM 752 C CA . LEU A 1 95 ? 19.023 -6.065 -4.547 1.00 69.31 95 LEU A CA 1
ATOM 753 C C . LEU A 1 95 ? 17.635 -6.576 -4.151 1.00 69.31 95 LEU A C 1
ATOM 755 O O . LEU A 1 95 ? 17.508 -7.252 -3.127 1.00 69.31 95 LEU A O 1
ATOM 759 N N . ILE A 1 96 ? 16.602 -6.211 -4.906 1.00 64.38 96 ILE A N 1
ATOM 760 C CA . ILE A 1 96 ? 15.248 -6.723 -4.680 1.00 64.38 96 ILE A CA 1
ATOM 761 C C . ILE A 1 96 ? 15.093 -7.971 -5.550 1.00 64.38 96 ILE A C 1
ATOM 763 O O . ILE A 1 96 ? 14.675 -7.880 -6.695 1.00 64.38 96 ILE A O 1
ATOM 767 N N . SER A 1 97 ? 15.463 -9.137 -5.015 1.00 54.72 97 SER A N 1
ATOM 768 C CA . SER A 1 97 ? 15.141 -10.417 -5.657 1.00 54.72 97 SER A CA 1
ATOM 769 C C . SER A 1 97 ? 13.678 -10.763 -5.374 1.00 54.72 97 SER A C 1
ATOM 771 O O . SER A 1 97 ? 13.295 -10.869 -4.206 1.00 54.72 97 SER A O 1
ATOM 773 N N . ILE A 1 98 ? 12.879 -10.884 -6.437 1.00 58.03 98 ILE A N 1
ATOM 774 C CA . ILE A 1 98 ? 11.452 -11.250 -6.404 1.00 58.03 98 ILE A CA 1
ATOM 775 C C . ILE A 1 98 ? 11.305 -12.770 -6.503 1.00 58.03 98 ILE A C 1
ATOM 777 O O . ILE A 1 98 ? 12.055 -13.377 -7.300 1.00 58.03 98 ILE A O 1
#

Foldseek 3Di:
DPQVQQQDDPDPVGHGNVQVLLVQLLVLQVCLVQQLVDDDPNDSPHPDDDGPVVSVVSSVVSVVSNVVSVVPDDPVSQQDFDFDPPDPPDTDTDRDHD

Mean predicted aligned error: 6.45 Å

Organism: NCBI:txid699437

InterPro domains:
  IPR034660 DinB/YfiT-like putative metalloenzymes [G3DSA:1.20.120.450] (1-94)
  IPR034660 DinB/YfiT-like putative metalloenzymes [SSF109854] (1-83)

pLDDT: mean 82.65, std 12.38, range [51.78, 96.75]

Secondary structure (DSSP, 8-state):
--GGGTT--SSTTSPPHHHHHHHHHHHHHHHHHHHS---------TT----HHHHHHHHHHHHHHHHHHHTT--HHHHSPEEEEEEETTEEEEEE---

Nearest PDB structures (foldseek):
  3dka-assembly1_B  TM=7.270E-01  e=1.088E-02  Bacillus subtilis
  3gor-assembly2_D  TM=5.947E-01  e=4.468E-03  Geobacillus stearothermophilus
  3di5-assembly1_A  TM=7.644E-01  e=1.475E-01  Bacillus cereus ATCC 10987
  2oqm-assembly2_D  TM=5.620E-01  e=6.367E-01  Shewanella denitrificans

Radius of gyration: 15.42 Å; Cα contacts (8 Å, |Δi|>4): 102; chains: 1; bounding box: 39×21×40 Å

Solvent-accessible surface area (backbone atoms only — not comparable to full-atom values): 5893 Å² total; per-residue (Å²): 132,64,69,94,52,32,79,44,46,97,47,91,91,47,66,24,50,48,53,48,53,51,51,50,24,35,47,38,39,37,50,23,32,73,72,40,79,35,96,57,86,76,62,77,72,80,91,69,90,66,53,67,68,55,46,53,50,51,38,49,55,18,50,53,48,35,52,57,19,59,74,71,62,50,77,73,61,51,73,42,71,43,78,50,58,89,45,102,88,51,67,47,80,41,71,65,84,128

Sequence (98 aa):
MPEDKYDFRPSPEEMTFREQLLHIADNMTWLSSAYLFVEAPAKRTLGVKLSKADMSKTLGEAYDLGLKAHANVTDDQLDEQVKLCWLVNNCTKVLISI